Protein 2Z08 (pdb70)

Organis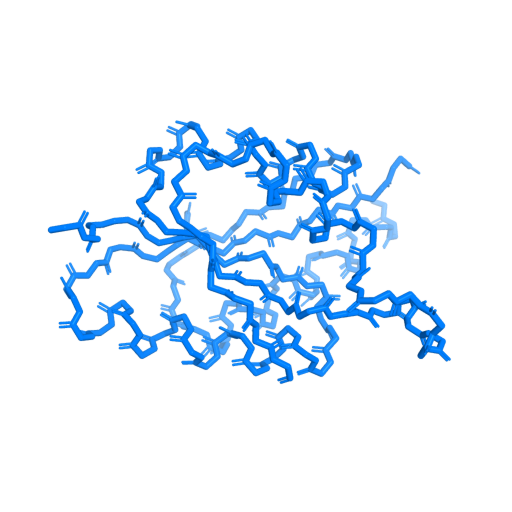m: Thermus thermophilus (strain ATCC 27634 / DSM 579 / HB8) (NCBI:txid300852)

Secondary structure (DSSP, 8-state):
--SEEEEE--SSHHHHHHHHHHHHHHHHHT-EEEEEEEE---HHHHHHHHHHHHHHHHH---GGGEEEEESSHHHHHHHHHHHTT-SEEEEESS-TT--S-SSS-HHHHHHHHH-SS-EEEE-

Radius of gyration: 12.98 Å; Cα contacts (8 Å, |Δi|>4): 250; chains: 1; bounding box: 28×34×35 Å

Structure (mmCIF, N/CA/C/O backbone):
data_2Z08
#
_entry.id   2Z08
#
_cell.length_a   33.100
_cell.length_b   75.050
_cell.length_c   88.680
_cell.angle_alpha   90.00
_cell.angle_beta   90.00
_cell.angle_gamma   90.00
#
_symmetry.space_group_name_H-M   'I 2 2 2'
#
loop_
_entity.id
_entity.type
_entity.pdbx_description
1 polymer 'Universal stress protein family'
2 non-polymer 'MAGNESIUM ION'
3 non-polymer "ADENOSINE-5'-TRIPHOSPHATE"
4 water water
#
loop_
_atom_site.group_PDB
_atom_site.id
_atom_site.type_symbol
_atom_site.label_atom_id
_atom_site.label_alt_id
_atom_site.label_comp_id
_atom_site.label_asym_id
_atom_site.label_entity_id
_atom_site.label_seq_id
_atom_site.pdbx_PDB_ins_code
_atom_site.Cartn_x
_atom_site.Cartn_y
_atom_site.Cartn_z
_atom_site.occupancy
_atom_site.B_iso_or_equiv
_atom_site.auth_seq_id
_atom_site.auth_comp_id
_atom_site.auth_asym_id
_atom_site.auth_atom_id
_atom_site.pdbx_PDB_model_num
ATOM 1 N N . MET A 1 1 ? 6.847 28.600 -1.314 1.00 33.53 1 MET A N 1
ATOM 2 C CA . MET A 1 1 ? 7.123 27.124 -1.437 1.00 33.31 1 MET A CA 1
ATOM 3 C C . MET A 1 1 ? 7.249 26.378 -0.074 1.00 32.68 1 MET A C 1
ATOM 4 O O . MET A 1 1 ? 6.343 25.506 0.265 1.00 32.81 1 MET A O 1
ATOM 9 N N . PHE A 1 2 ? 8.395 26.696 0.603 1.00 30.34 2 PHE A N 1
ATOM 10 C CA . PHE A 1 2 ? 8.808 26.183 1.929 1.00 29.01 2 PHE A CA 1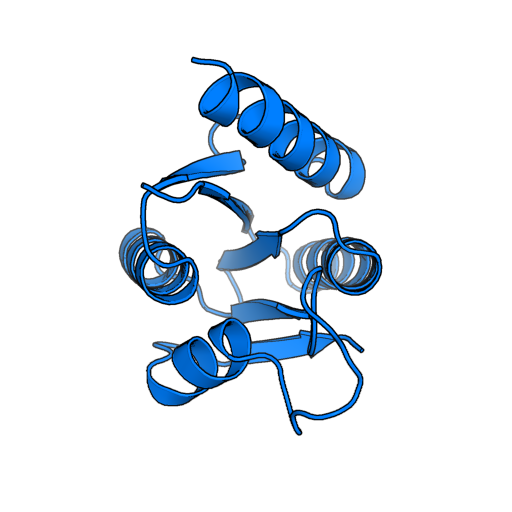
ATOM 11 C C . PHE A 1 2 ? 8.563 27.313 2.973 1.00 28.47 2 PHE A C 1
ATOM 12 O O . PHE A 1 2 ? 9.333 28.261 3.151 1.00 31.04 2 PHE A O 1
ATOM 20 N N . LYS A 1 3 ? 7.449 27.209 3.655 1.00 27.38 3 LYS A N 1
ATOM 21 C CA . LYS A 1 3 ? 7.032 28.134 4.680 1.00 26.44 3 LYS A CA 1
ATOM 22 C C . LYS A 1 3 ? 7.278 27.470 6.020 1.00 23.47 3 LYS A C 1
ATOM 23 O O . LYS A 1 3 ? 7.334 28.127 7.023 1.00 23.36 3 LYS A O 1
ATOM 29 N N . THR A 1 4 ? 7.372 26.143 6.070 1.00 20.66 4 THR A N 1
ATOM 30 C CA . THR A 1 4 ? 7.590 25.442 7.374 1.00 18.40 4 THR A CA 1
ATOM 31 C C . THR A 1 4 ? 8.531 24.266 7.057 1.00 17.20 4 THR A C 1
ATOM 32 O O . THR A 1 4 ? 8.197 23.413 6.196 1.00 16.40 4 THR A O 1
ATOM 36 N N . ILE A 1 5 ? 9.657 24.246 7.803 1.00 15.22 5 ILE A N 1
ATOM 37 C CA . ILE A 1 5 ? 10.686 23.229 7.631 1.00 13.83 5 ILE A CA 1
ATOM 38 C C . ILE A 1 5 ? 10.786 22.461 8.887 1.00 13.66 5 ILE A C 1
ATOM 39 O O . ILE A 1 5 ? 10.777 23.046 9.949 1.00 14.23 5 ILE A O 1
ATOM 44 N N . LEU A 1 6 ? 10.917 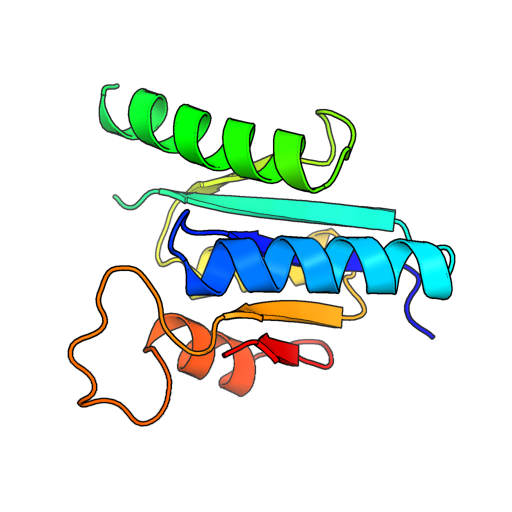21.135 8.789 1.00 12.71 6 LEU A N 1
ATOM 45 C CA . LEU A 1 6 ? 11.104 20.307 9.995 1.00 12.39 6 LEU A CA 1
ATOM 46 C C . LEU A 1 6 ? 12.464 19.618 9.917 1.00 12.57 6 LEU A C 1
ATOM 47 O O . LEU A 1 6 ? 12.695 18.942 8.913 1.00 11.59 6 LEU A O 1
ATOM 52 N N . LEU A 1 7 ? 13.274 19.766 10.958 1.00 10.30 7 LEU A N 1
ATOM 53 C CA . LEU A 1 7 ? 14.566 19.113 11.118 1.00 9.16 7 LEU A CA 1
ATOM 54 C C . LEU A 1 7 ? 14.406 17.903 12.053 1.00 9.64 7 LEU A C 1
ATOM 55 O O . LEU A 1 7 ? 13.934 18.104 13.181 1.00 10.61 7 LEU A O 1
ATOM 60 N N . ALA A 1 8 ? 14.770 16.721 11.633 1.00 9.19 8 ALA A N 1
ATOM 61 C CA . ALA A 1 8 ? 14.759 15.508 12.508 1.00 10.08 8 ALA A CA 1
ATOM 62 C C . ALA A 1 8 ? 16.170 15.384 13.035 1.00 10.19 8 ALA A C 1
ATOM 63 O O . ALA A 1 8 ? 17.094 15.229 12.276 1.00 11.06 8 ALA A O 1
ATOM 65 N N . TYR A 1 9 ? 16.311 15.455 14.357 1.00 10.79 9 TYR A N 1
ATOM 66 C CA . TYR A 1 9 ? 17.667 15.473 14.943 1.00 11.35 9 TYR A CA 1
ATOM 67 C C . TYR A 1 9 ? 17.892 14.312 15.894 1.00 11.46 9 TYR A C 1
ATOM 68 O O . TYR A 1 9 ? 17.108 14.067 16.819 1.00 11.53 9 TYR A O 1
ATOM 77 N N . ASP A 1 10 ? 19.036 13.629 15.723 1.00 10.88 10 ASP A N 1
ATOM 78 C CA . ASP A 1 10 ? 19.371 12.499 16.626 1.00 12.25 10 ASP A CA 1
ATOM 79 C C . ASP A 1 10 ? 20.673 12.709 17.327 1.00 12.96 10 ASP A C 1
ATOM 80 O O . ASP A 1 10 ? 21.110 11.754 18.012 1.00 11.79 10 ASP A O 1
ATOM 85 N N . GLY A 1 11 ? 21.261 13.906 17.159 1.00 12.95 11 GLY A N 1
ATOM 86 C CA . GLY A 1 11 ? 22.542 14.206 17.774 1.00 13.39 11 GLY A CA 1
ATOM 87 C C . GLY A 1 11 ? 23.770 13.610 17.109 1.00 14.68 11 GLY A C 1
ATOM 88 O O . GLY A 1 11 ? 24.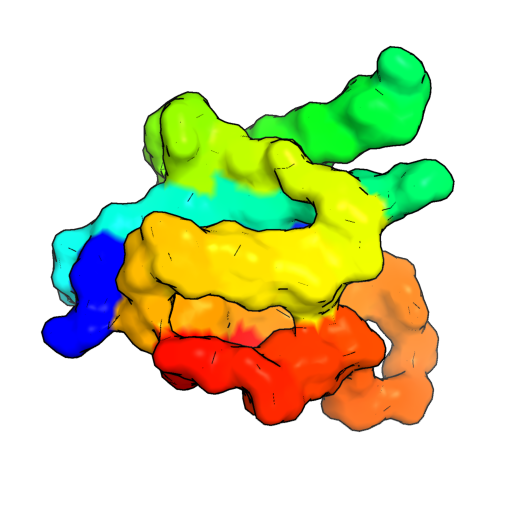924 13.701 17.599 1.00 15.07 11 GLY A O 1
ATOM 89 N N . SER A 1 12 ? 23.565 12.922 15.968 1.00 12.70 12 SER A N 1
ATOM 90 C CA . SER A 1 12 ? 24.696 12.356 15.228 1.00 13.02 12 SER A CA 1
ATOM 91 C C . SER A 1 12 ? 25.430 13.479 14.457 1.00 12.66 12 SER A C 1
ATOM 92 O O . SER A 1 12 ? 24.932 14.627 14.343 1.00 12.96 12 SER A O 1
ATOM 95 N N . GLU A 1 13 ? 26.652 13.186 13.983 1.00 14.50 13 GLU A N 1
ATOM 96 C CA . GLU A 1 13 ? 27.378 14.173 13.204 1.00 14.83 13 GLU A CA 1
ATOM 97 C C . GLU A 1 13 ? 26.596 14.518 11.918 1.00 14.87 13 GLU A C 1
ATOM 98 O O . GLU A 1 13 ? 26.582 15.669 11.496 1.00 15.54 13 GLU A O 1
ATOM 104 N N . HIS A 1 14 ? 25.946 13.496 11.325 1.00 14.16 14 HIS A N 1
ATOM 105 C CA . HIS A 1 14 ? 25.098 13.753 10.136 1.00 13.69 14 HIS A CA 1
ATOM 106 C C . HIS A 1 14 ? 23.962 14.730 10.464 1.00 13.49 14 HIS A C 1
ATOM 107 O O . HIS A 1 14 ? 23.675 15.636 9.716 1.00 12.94 14 HIS A O 1
ATOM 114 N N . ALA A 1 15 ? 23.354 14.547 11.646 1.00 13.42 15 ALA A N 1
ATOM 115 C CA . ALA A 1 15 ? 22.272 15.419 12.086 1.00 12.82 15 ALA A CA 1
ATOM 116 C C . ALA A 1 15 ? 22.778 16.804 12.430 1.00 12.52 15 ALA A C 1
ATOM 117 O O . ALA A 1 15 ? 22.060 17.757 12.288 1.00 12.98 15 ALA A O 1
ATOM 119 N N . ARG A 1 16 ? 24.024 16.940 12.925 1.00 14.10 16 ARG A N 1
ATOM 120 C CA . ARG A 1 16 ? 24.560 18.320 13.169 1.00 14.66 16 ARG A CA 1
ATOM 121 C C . ARG A 1 16 ? 24.741 19.023 11.810 1.00 12.94 16 ARG A C 1
ATOM 122 O O . ARG A 1 16 ? 24.387 20.176 11.679 1.00 12.80 16 ARG A O 1
ATOM 130 N N . ARG A 1 17 ? 25.196 18.275 10.818 1.00 14.26 17 ARG A N 1
ATOM 131 C CA . ARG A 1 17 ? 25.252 18.897 9.460 1.00 13.73 17 ARG A CA 1
ATOM 132 C C . ARG A 1 17 ? 23.877 19.269 8.939 1.00 13.35 17 ARG A C 1
ATOM 133 O O . ARG A 1 17 ? 23.657 20.297 8.377 1.00 14.33 17 ARG A O 1
ATOM 141 N N . ALA A 1 18 ? 22.917 18.369 9.173 1.00 12.19 18 ALA A N 1
ATOM 142 C CA . ALA A 1 18 ? 21.580 18.664 8.770 1.00 11.96 18 ALA A CA 1
ATOM 143 C C . ALA A 1 18 ? 21.003 19.906 9.454 1.00 11.09 18 ALA A C 1
ATOM 144 O O . ALA A 1 18 ? 20.135 20.600 8.874 1.00 12.26 18 ALA A O 1
ATOM 146 N N . ALA A 1 19 ? 21.376 20.123 10.744 1.00 12.44 19 ALA A N 1
ATOM 147 C CA . ALA A 1 19 ? 20.871 21.265 11.480 1.00 13.81 19 ALA A CA 1
ATOM 148 C C . ALA A 1 19 ? 21.347 22.607 10.788 1.00 13.00 19 ALA A C 1
ATOM 149 O O . ALA A 1 19 ? 20.590 23.555 10.670 1.00 14.99 19 ALA A O 1
ATOM 151 N N . GLU A 1 20 ? 22.643 22.589 10.393 1.00 15.23 20 GLU A N 1
ATOM 152 C CA . GLU A 1 20 ? 23.214 23.763 9.683 1.00 15.58 20 GLU A CA 1
ATOM 153 C C . GLU A 1 20 ? 22.490 23.983 8.379 1.00 14.24 20 GLU A C 1
ATOM 154 O O . GLU A 1 20 ? 22.130 25.127 8.060 1.00 15.78 20 GLU A O 1
ATOM 160 N N . VAL A 1 21 ? 22.202 22.884 7.641 1.00 14.62 21 VAL A N 1
ATOM 161 C CA . VAL A 1 21 ? 21.474 23.025 6.376 1.00 13.36 21 VAL A CA 1
ATOM 162 C C . VAL A 1 21 ? 20.061 23.515 6.630 1.00 13.51 21 VAL A C 1
ATOM 163 O O . VAL A 1 21 ? 19.545 24.373 5.878 1.00 13.81 21 VAL A O 1
ATOM 167 N N . ALA A 1 22 ? 19.404 22.983 7.657 1.00 11.71 22 ALA A N 1
ATOM 168 C CA . ALA A 1 22 ? 18.028 23.383 7.955 1.00 12.59 22 ALA A CA 1
ATOM 169 C C . ALA A 1 22 ? 17.964 24.869 8.336 1.00 13.12 22 ALA A C 1
ATOM 170 O O . ALA A 1 22 ? 17.085 25.513 7.925 1.00 14.41 22 ALA A O 1
ATOM 172 N N . LYS A 1 23 ? 18.919 25.328 9.136 1.00 12.33 23 LYS A N 1
ATOM 173 C CA . LYS A 1 23 ? 18.928 26.736 9.555 1.00 14.79 23 LYS A CA 1
ATOM 174 C C . LYS A 1 23 ? 19.097 27.616 8.321 1.00 14.91 23 LYS A C 1
ATOM 175 O O . LYS A 1 23 ? 18.353 28.635 8.192 1.00 15.62 23 LYS A O 1
ATOM 181 N N . ALA A 1 24 ? 19.988 27.193 7.424 1.00 15.10 24 ALA A N 1
ATOM 182 C CA . ALA A 1 24 ? 20.242 28.043 6.215 1.00 15.49 24 ALA A CA 1
ATOM 183 C C . ALA A 1 24 ? 19.020 28.105 5.281 1.00 15.74 24 ALA A C 1
ATOM 184 O O . ALA A 1 24 ? 18.746 29.067 4.589 1.00 17.40 24 ALA A O 1
ATOM 186 N N . GLU A 1 25 ? 18.342 26.970 5.153 1.00 15.39 25 GLU A N 1
ATOM 187 C CA . GLU A 1 25 ? 17.156 26.844 4.331 1.00 16.14 25 GLU A CA 1
ATOM 188 C C . GLU A 1 25 ? 16.063 27.710 4.929 1.00 16.85 25 GLU A C 1
ATOM 189 O O . GLU A 1 25 ? 15.380 28.351 4.221 1.00 15.45 25 GLU A O 1
ATOM 195 N N . ALA A 1 26 ? 15.882 27.678 6.252 1.00 16.22 26 ALA A N 1
ATOM 196 C CA . ALA A 1 26 ? 14.866 28.524 6.852 1.00 15.88 26 ALA A CA 1
ATOM 197 C C . ALA A 1 26 ? 15.215 29.989 6.599 1.00 16.64 26 ALA A C 1
ATOM 198 O O . ALA A 1 26 ? 14.295 30.760 6.337 1.00 17.97 26 ALA A O 1
ATOM 200 N N . GLU A 1 27 ? 16.464 30.357 6.738 1.00 18.02 27 GLU A N 1
ATOM 201 C CA . GLU A 1 27 ? 16.846 31.780 6.537 1.00 20.97 27 GLU A CA 1
ATOM 202 C C . GLU A 1 27 ? 16.580 32.174 5.090 1.00 21.75 27 GLU A C 1
ATOM 203 O O . GLU A 1 27 ? 15.916 33.214 4.825 1.00 21.44 27 GLU A O 1
ATOM 209 N N . ALA A 1 28 ? 16.999 31.328 4.138 1.00 20.29 28 ALA A N 1
ATOM 210 C CA . ALA A 1 28 ? 16.806 31.633 2.699 1.00 18.14 28 ALA A CA 1
ATOM 211 C C . ALA A 1 28 ? 15.382 31.747 2.254 1.00 20.36 28 ALA A C 1
ATOM 212 O O . ALA A 1 28 ? 15.087 32.553 1.379 1.00 20.30 28 ALA A O 1
ATOM 214 N N . HIS A 1 29 ? 14.474 30.957 2.851 1.00 18.95 29 HIS A N 1
ATOM 215 C CA . HIS A 1 29 ? 13.081 30.862 2.403 1.00 19.55 29 HIS A CA 1
ATOM 216 C C . HIS A 1 29 ? 12.134 31.681 3.321 1.00 19.78 29 HIS A C 1
ATOM 217 O O . HIS A 1 29 ? 10.884 31.773 3.053 1.00 22.52 29 HIS A O 1
ATOM 224 N N . GLY A 1 30 ? 12.716 32.235 4.382 1.00 20.00 30 GLY A N 1
ATOM 225 C CA . GLY A 1 30 ? 11.875 33.010 5.318 1.00 19.96 30 GLY A CA 1
ATOM 226 C C . GLY A 1 30 ? 10.845 32.093 5.964 1.00 20.59 30 GLY A C 1
ATOM 227 O O . GLY A 1 30 ? 9.670 32.418 6.143 1.00 20.87 30 GLY A O 1
ATOM 228 N N . ALA A 1 31 ? 11.292 30.908 6.322 1.00 18.89 31 ALA A N 1
ATOM 229 C CA . ALA A 1 31 ? 10.447 29.837 6.844 1.00 18.18 31 ALA A CA 1
ATOM 230 C C . ALA A 1 31 ? 10.570 29.661 8.343 1.00 16.98 31 ALA A C 1
ATOM 231 O O . ALA A 1 31 ? 11.568 30.050 8.954 1.00 18.26 31 ALA A O 1
ATOM 233 N N . ARG A 1 32 ? 9.520 29.047 8.866 1.00 17.43 32 ARG A N 1
ATOM 234 C CA . ARG A 1 32 ? 9.506 28.706 10.298 1.00 16.89 32 ARG A CA 1
ATOM 235 C C . ARG A 1 32 ? 10.136 27.311 10.331 1.00 16.22 32 ARG A C 1
ATOM 236 O O . ARG A 1 32 ? 9.808 26.465 9.471 1.00 18.24 32 ARG A O 1
ATOM 244 N N . LEU A 1 33 ? 11.025 27.158 11.262 1.00 14.70 33 LEU A N 1
ATOM 245 C CA . LEU A 1 33 ? 11.800 25.922 11.437 1.00 14.28 33 LEU A CA 1
ATOM 246 C C . LEU A 1 33 ? 11.360 25.262 12.756 1.00 14.34 33 LEU A C 1
ATOM 247 O O . LEU A 1 33 ? 11.346 25.910 13.808 1.00 15.08 33 LEU A O 1
ATOM 252 N N . ILE A 1 34 ? 11.098 23.990 12.667 1.00 14.15 34 ILE A N 1
ATOM 253 C CA . ILE A 1 34 ? 10.757 23.171 13.861 1.00 14.68 34 ILE A CA 1
ATOM 254 C C . ILE A 1 34 ? 11.828 22.075 13.933 1.00 14.51 34 ILE A C 1
ATOM 255 O O . ILE A 1 34 ? 12.265 21.557 12.912 1.00 14.63 34 ILE A O 1
ATOM 260 N N . VAL A 1 35 ? 12.308 21.784 15.130 1.00 13.81 35 VAL A N 1
ATOM 261 C CA . VAL A 1 35 ? 13.298 20.715 15.313 1.00 14.60 35 VAL A CA 1
ATOM 262 C C . VAL A 1 35 ? 12.630 19.667 16.185 1.00 15.38 35 VAL A C 1
ATOM 263 O O . VAL A 1 35 ? 11.972 20.014 17.195 1.00 15.98 35 VAL A O 1
ATOM 267 N N . VAL A 1 36 ? 12.808 18.362 15.875 1.00 15.38 36 VAL A N 1
ATOM 268 C CA . VAL A 1 36 ? 12.259 17.286 16.668 1.00 14.15 36 VAL A CA 1
ATOM 269 C C . VAL A 1 36 ? 13.235 16.195 16.961 1.00 14.76 36 VAL A C 1
ATOM 270 O O . VAL A 1 36 ? 14.189 15.957 16.174 1.00 14.85 36 VAL A O 1
ATOM 274 N N . HIS A 1 37 ? 13.123 15.668 18.169 1.00 12.41 37 HIS A N 1
ATOM 275 C CA . HIS A 1 37 ? 13.953 14.564 18.529 1.00 12.09 37 HIS A CA 1
ATOM 276 C C . HIS A 1 37 ? 13.020 13.544 19.157 1.00 13.15 37 HIS A C 1
ATOM 277 O O . HIS A 1 37 ? 12.332 13.854 20.086 1.00 12.98 37 HIS A O 1
ATOM 284 N N . ALA A 1 38 ? 13.056 12.297 18.688 1.00 11.09 38 ALA A N 1
ATOM 285 C CA . ALA A 1 38 ? 12.267 11.231 19.216 1.00 11.66 38 ALA A CA 1
ATOM 286 C C . ALA A 1 38 ? 13.057 10.378 20.200 1.00 12.76 38 ALA A C 1
ATOM 287 O O . ALA A 1 38 ? 14.240 10.159 19.968 1.00 12.13 38 ALA A O 1
ATOM 289 N N . TYR A 1 39 ? 12.419 9.918 21.284 1.00 15.73 39 TYR A N 1
ATOM 290 C CA . TYR A 1 39 ? 13.075 8.990 22.210 1.00 18.07 39 TYR A CA 1
ATOM 291 C C . TYR A 1 39 ? 12.267 7.723 22.124 1.00 20.14 39 TYR A C 1
ATOM 292 O O . TYR A 1 39 ? 11.059 7.726 21.826 1.00 18.96 39 TYR A O 1
ATOM 301 N N . GLU A 1 40 ? 12.957 6.612 22.316 1.00 23.99 40 GLU A N 1
ATOM 302 C CA . GLU A 1 40 ? 12.300 5.313 22.064 1.00 27.64 40 GLU A CA 1
ATOM 303 C C . GLU A 1 40 ? 11.715 4.739 23.333 1.00 29.61 40 GLU A C 1
ATOM 304 O O . GLU A 1 40 ? 12.052 5.154 24.423 1.00 29.82 40 GLU A O 1
ATOM 306 N N . PRO A 1 41 ? 10.731 3.823 23.172 1.00 31.88 41 PRO A N 1
ATOM 307 C CA . PRO A 1 41 ? 10.019 3.107 24.247 1.00 33.17 41 PRO A CA 1
ATOM 308 C C . PRO A 1 41 ? 10.950 2.864 25.396 1.00 33.87 41 PRO A C 1
ATOM 309 O O . PRO A 1 41 ? 11.903 2.096 25.173 1.00 35.03 41 PRO A O 1
ATOM 313 N N . ARG A 1 56 ? 12.532 10.433 33.767 1.00 33.48 56 ARG A N 1
ATOM 314 C CA . ARG A 1 56 ? 13.374 9.265 33.524 1.00 32.61 56 ARG A CA 1
ATOM 315 C C . ARG A 1 56 ? 14.710 9.688 32.900 1.00 31.33 56 ARG A C 1
ATOM 316 O O . ARG A 1 56 ? 14.911 10.842 32.427 1.00 31.47 56 ARG A O 1
ATOM 317 N N . ARG A 1 57 ? 15.646 8.765 32.949 1.00 29.67 57 ARG A N 1
ATOM 318 C CA . ARG A 1 57 ? 16.944 8.904 32.350 1.00 30.10 57 ARG A CA 1
ATOM 319 C C . ARG A 1 57 ? 16.865 9.061 30.835 1.00 28.58 57 ARG A C 1
ATOM 320 O O . ARG A 1 57 ? 17.652 9.772 30.233 1.00 26.88 57 ARG A O 1
ATOM 328 N N . ARG A 1 58 ? 15.962 8.321 30.205 1.00 26.86 58 ARG A N 1
ATOM 329 C CA . ARG A 1 58 ? 15.781 8.368 28.744 1.00 25.96 58 ARG A CA 1
ATOM 330 C C . ARG A 1 58 ? 15.323 9.794 28.365 1.00 24.40 58 ARG A C 1
ATOM 331 O O . ARG A 1 58 ? 15.795 10.376 27.396 1.00 23.34 58 ARG A O 1
ATOM 339 N N . LEU A 1 59 ? 14.382 10.317 29.128 1.00 22.20 59 LEU A N 1
ATOM 340 C CA . LEU A 1 59 ? 13.907 11.640 28.900 1.00 22.01 59 LEU A CA 1
ATOM 341 C C . LEU A 1 59 ? 15.040 12.650 29.137 1.00 20.68 59 LEU A C 1
ATOM 342 O O . LEU A 1 59 ? 15.168 13.627 28.369 1.00 20.40 59 LEU A O 1
ATOM 347 N N . GLU A 1 60 ? 15.818 12.508 30.205 1.00 20.03 60 GLU A N 1
ATOM 348 C CA . GLU A 1 60 ? 16.947 13.428 30.435 1.00 19.46 60 GLU A CA 1
ATOM 349 C C . GLU A 1 60 ? 17.890 13.466 29.229 1.00 18.49 60 GLU A C 1
ATOM 350 O O . GLU A 1 60 ? 18.223 14.528 28.733 1.00 17.58 60 GLU A O 1
ATOM 356 N N . ARG A 1 61 ? 18.331 12.310 28.762 1.00 17.07 61 ARG A N 1
ATOM 357 C CA . ARG A 1 61 ? 19.261 12.245 27.639 1.00 16.77 61 ARG A CA 1
ATOM 358 C C . ARG A 1 61 ? 18.601 12.843 26.443 1.00 14.89 61 ARG A C 1
ATOM 359 O O . ARG A 1 61 ? 19.200 13.603 25.731 1.00 14.70 61 ARG A O 1
ATOM 367 N N . ALA A 1 62 ? 17.317 12.526 26.224 1.00 15.39 62 ALA A N 1
ATOM 368 C CA . ALA A 1 62 ? 16.656 13.046 25.061 1.00 14.46 62 ALA A CA 1
ATOM 369 C C . ALA A 1 62 ? 16.517 14.596 25.040 1.00 14.07 62 ALA A C 1
ATOM 370 O O . ALA A 1 62 ? 16.639 15.292 23.972 1.00 14.82 62 ALA A O 1
ATOM 372 N N . GLU A 1 63 ? 16.199 15.135 26.231 1.00 14.15 63 GLU A N 1
ATOM 373 C CA . GLU A 1 63 ? 16.072 16.587 26.300 1.00 13.82 63 GLU A CA 1
ATOM 374 C C . GLU A 1 63 ? 17.451 17.202 26.028 1.00 13.48 63 GLU A C 1
ATOM 375 O O . GLU A 1 63 ? 17.508 18.284 25.434 1.00 13.00 63 GLU A O 1
ATOM 381 N N . GLY A 1 64 ? 18.513 16.585 26.496 1.00 12.60 64 GLY A N 1
ATOM 382 C CA . GLY A 1 64 ? 19.863 17.116 26.173 1.00 12.84 64 GLY A CA 1
ATOM 383 C C . GLY A 1 64 ? 20.153 17.195 24.649 1.00 12.31 64 GLY A C 1
ATOM 384 O O . GLY A 1 64 ? 20.647 18.216 24.087 1.00 13.73 64 GLY A O 1
ATOM 385 N N . VAL A 1 65 ? 19.816 16.106 23.959 1.00 13.26 65 VAL A N 1
ATOM 386 C CA . VAL A 1 65 ? 19.998 16.048 22.503 1.00 13.32 65 VAL A CA 1
ATOM 387 C C . VAL A 1 65 ? 19.188 17.137 21.829 1.00 13.47 65 VAL A C 1
ATOM 388 O O . VAL A 1 65 ? 19.669 17.812 20.957 1.00 13.78 65 VAL A O 1
ATOM 392 N N . LEU A 1 66 ? 17.927 17.329 22.218 1.00 12.63 66 LEU A N 1
ATOM 393 C CA . LEU A 1 66 ? 17.085 18.363 21.696 1.00 12.89 66 LEU A CA 1
ATOM 394 C C . LEU A 1 66 ? 17.605 19.722 22.064 1.00 14.74 66 LEU A C 1
ATOM 395 O O . LEU A 1 66 ? 17.532 20.601 21.203 1.00 16.02 66 LEU A O 1
ATOM 400 N N . GLU A 1 67 ? 18.176 19.919 23.282 1.00 15.44 67 GLU A N 1
ATOM 401 C CA . GLU A 1 67 ? 18.780 21.224 23.575 1.00 16.61 67 GLU A CA 1
ATOM 402 C C . GLU A 1 67 ? 19.915 21.548 22.571 1.00 14.53 67 GLU A C 1
ATOM 403 O O . GLU A 1 67 ? 20.093 22.746 22.164 1.00 15.85 67 GLU A O 1
ATOM 409 N N . GLU A 1 68 ? 20.678 20.550 22.186 1.00 13.41 68 GLU A N 1
ATOM 410 C CA . GLU A 1 68 ? 21.710 20.831 21.235 1.00 13.61 68 GLU A CA 1
ATOM 411 C C . GLU A 1 68 ? 21.103 21.220 19.848 1.00 14.42 68 GLU A C 1
ATOM 412 O O . GLU A 1 68 ? 21.564 22.146 19.198 1.00 15.01 68 GLU A O 1
ATOM 418 N N . ALA A 1 69 ? 20.027 20.559 19.438 1.00 12.32 69 ALA A N 1
ATOM 419 C CA . ALA A 1 69 ? 19.445 20.964 18.175 1.00 11.84 69 ALA A CA 1
ATOM 420 C C . ALA A 1 69 ? 18.942 22.401 18.236 1.00 12.88 69 ALA A C 1
ATOM 421 O O . ALA A 1 69 ? 19.074 23.107 17.278 1.00 13.21 69 ALA A O 1
ATOM 423 N N . ARG A 1 70 ? 18.427 22.798 19.400 1.00 13.54 70 ARG A N 1
ATOM 424 C CA . ARG A 1 70 ? 17.917 24.150 19.539 1.00 15.61 70 ARG A CA 1
ATOM 425 C C . ARG A 1 70 ? 19.088 25.120 19.523 1.00 18.61 70 ARG A C 1
ATOM 426 O O . ARG A 1 70 ? 18.968 26.194 18.914 1.00 19.15 70 ARG A O 1
ATOM 434 N N . ALA A 1 71 ? 20.220 24.701 20.066 1.00 16.91 71 ALA A N 1
ATOM 435 C CA . ALA A 1 71 ? 21.415 25.573 20.120 1.00 19.74 71 ALA A CA 1
ATOM 436 C C . ALA A 1 71 ? 21.912 25.840 18.722 1.00 19.80 71 ALA A C 1
ATOM 437 O O . ALA A 1 71 ? 22.222 27.004 18.345 1.00 20.48 71 ALA A O 1
ATOM 439 N N . LEU A 1 72 ? 21.926 24.798 17.914 1.00 17.69 72 LEU A N 1
ATOM 440 C CA . LEU A 1 72 ? 22.502 24.880 16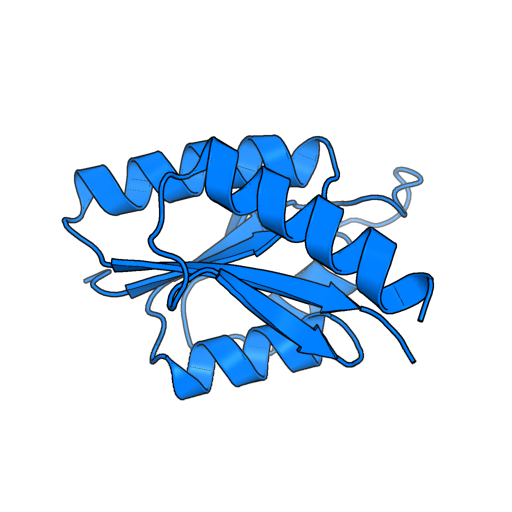.597 1.00 18.47 72 LEU A CA 1
ATOM 441 C C . LEU A 1 72 ? 21.620 25.591 15.643 1.00 18.00 72 LEU A C 1
ATOM 442 O O . LEU A 1 72 ? 22.139 26.208 14.683 1.00 21.96 72 LEU A O 1
ATOM 447 N N . THR A 1 73 ? 20.321 25.602 15.876 1.00 17.08 73 THR A N 1
ATOM 448 C CA . THR A 1 73 ? 19.401 26.250 14.944 1.00 16.54 73 THR A CA 1
ATOM 449 C C . THR A 1 73 ? 18.769 27.589 15.418 1.00 17.73 73 THR A C 1
ATOM 450 O O . THR A 1 73 ? 18.165 28.349 14.611 1.00 18.27 73 THR A O 1
ATOM 454 N N . GLY A 1 74 ? 18.830 27.869 16.704 1.00 16.80 74 GLY A N 1
ATOM 455 C CA . GLY A 1 74 ? 18.225 29.085 17.238 1.00 18.89 74 GLY A CA 1
ATOM 456 C C . GLY A 1 74 ? 16.698 29.177 17.295 1.00 21.38 74 GLY A C 1
ATOM 457 O O . GLY A 1 74 ? 16.121 30.263 17.523 1.00 21.78 74 GLY A O 1
ATOM 458 N N . VAL A 1 75 ? 16.029 28.047 17.167 1.00 19.73 75 VAL A N 1
ATOM 459 C CA . VAL A 1 75 ? 14.561 28.086 17.193 1.00 19.57 75 VAL A CA 1
ATOM 460 C C . VAL A 1 75 ? 13.920 28.361 18.569 1.00 20.30 75 VAL A C 1
ATOM 461 O O . VAL A 1 75 ? 14.493 28.026 19.624 1.00 22.67 75 VAL A O 1
ATOM 465 N N . PRO A 1 76 ? 12.700 28.929 18.603 1.00 21.23 76 PRO A N 1
ATOM 466 C CA . PRO A 1 76 ? 12.157 29.121 19.967 1.00 21.71 76 PRO A CA 1
ATOM 467 C C . PRO A 1 76 ? 11.718 27.772 20.618 1.00 21.32 76 PRO A C 1
ATOM 468 O O . PRO A 1 76 ? 11.507 26.774 19.938 1.00 19.84 76 PRO A O 1
ATOM 472 N N . LYS A 1 77 ? 11.538 27.769 21.935 1.00 22.28 77 LYS A N 1
ATOM 473 C CA . LYS A 1 77 ? 11.182 26.589 22.697 1.00 21.42 77 LYS A CA 1
ATOM 474 C C . LYS A 1 77 ? 9.972 25.903 22.154 1.00 20.69 77 LYS A C 1
ATOM 475 O O . LYS A 1 77 ? 9.999 24.726 22.041 1.00 20.26 77 LYS A O 1
ATOM 481 N N . GLU A 1 78 ? 8.929 26.630 21.787 1.00 19.82 78 GLU A N 1
ATOM 482 C CA . GLU A 1 78 ? 7.716 25.888 21.303 1.00 20.25 78 GLU A CA 1
ATOM 483 C C . GLU A 1 78 ? 7.969 25.222 19.977 1.00 16.62 78 GLU A C 1
ATOM 484 O O . GLU A 1 78 ? 7.103 24.394 19.513 1.00 17.86 78 GLU A O 1
ATOM 490 N N . ASP A 1 79 ? 9.135 25.569 19.373 1.00 18.17 79 ASP A N 1
ATOM 491 C CA . ASP A 1 79 ? 9.488 24.937 18.060 1.00 17.80 79 ASP A CA 1
ATOM 492 C C . ASP A 1 79 ? 10.524 23.820 18.148 1.00 17.26 79 ASP A C 1
ATOM 493 O O . ASP A 1 79 ? 11.005 23.386 17.101 1.00 16.75 79 ASP A O 1
ATOM 498 N N . ALA A 1 80 ? 10.813 23.320 19.349 1.00 15.38 80 ALA A N 1
ATOM 499 C CA . ALA A 1 80 ? 11.784 22.256 19.589 1.00 15.78 80 ALA A CA 1
ATOM 500 C C . ALA A 1 80 ? 11.015 21.197 20.380 1.00 14.30 80 ALA A C 1
ATOM 501 O O . ALA A 1 80 ? 10.701 21.408 21.591 1.00 15.99 80 ALA A O 1
ATOM 503 N N . LEU A 1 81 ? 10.777 20.080 19.759 1.00 13.38 81 LEU A N 1
ATOM 504 C CA . LEU A 1 81 ? 9.847 19.127 20.324 1.00 13.90 81 LEU A CA 1
ATOM 505 C C . LEU A 1 81 ? 10.402 17.810 20.625 1.00 15.55 81 LEU A C 1
ATOM 506 O O . LEU A 1 81 ? 11.160 17.259 19.803 1.00 13.84 81 LEU A O 1
ATOM 511 N N . LEU A 1 82 ? 10.080 17.286 21.797 1.00 14.51 82 LEU A N 1
ATOM 512 C CA . LEU A 1 82 ? 10.489 15.892 22.136 1.00 15.50 82 LEU A CA 1
ATOM 513 C C . LEU A 1 82 ? 9.286 15.021 21.749 1.00 17.82 82 LEU A C 1
ATOM 514 O O . LEU A 1 82 ? 8.127 15.300 22.146 1.00 17.74 82 LEU A O 1
ATOM 519 N N . LEU A 1 83 ? 9.506 13.948 21.027 1.00 16.20 83 LEU A N 1
ATOM 520 C CA . LEU A 1 83 ? 8.446 13.000 20.565 1.00 15.97 83 LEU A CA 1
ATOM 521 C C . LEU A 1 83 ? 8.805 11.586 21.014 1.00 16.40 83 LEU A C 1
ATOM 522 O O . LEU A 1 83 ? 9.911 11.347 21.421 1.00 17.42 83 LEU A O 1
ATOM 527 N N . GLU A 1 84 ? 7.847 10.662 20.993 1.00 18.72 84 GLU A N 1
ATOM 528 C CA . GLU A 1 84 ? 8.143 9.289 21.418 1.00 17.88 84 GLU A CA 1
ATOM 529 C C . GLU A 1 84 ? 7.785 8.272 20.356 1.00 18.81 84 GLU A C 1
ATOM 530 O O . GLU A 1 84 ? 6.926 8.471 19.543 1.00 19.68 84 GLU A O 1
ATOM 536 N N . GLY A 1 85 ? 8.558 7.214 20.296 1.00 18.79 85 GLY A N 1
ATOM 537 C CA . GLY A 1 85 ? 8.169 6.213 19.313 1.00 18.28 85 GLY A CA 1
ATOM 538 C C . GLY A 1 85 ? 9.248 5.935 18.331 1.00 18.34 85 GLY A C 1
ATOM 539 O O . GLY A 1 85 ? 10.412 6.279 18.569 1.00 19.43 85 GLY A O 1
ATOM 540 N N . VAL A 1 86 ? 8.877 5.158 17.332 1.00 15.56 86 VAL A N 1
ATOM 541 C CA . VAL A 1 86 ? 9.797 4.803 16.253 1.00 13.64 86 VAL A CA 1
ATOM 542 C C . VAL A 1 86 ? 10.055 6.219 15.670 1.00 13.09 86 VAL A C 1
ATOM 543 O O . VAL A 1 86 ? 9.189 6.933 15.279 1.00 13.35 86 VAL A O 1
ATOM 547 N N . PRO A 1 87 ? 11.332 6.579 15.570 1.00 11.33 87 PRO A N 1
ATOM 548 C CA . PRO A 1 87 ? 11.633 7.910 15.079 1.00 11.41 87 PRO A CA 1
ATOM 549 C C . PRO A 1 87 ? 10.916 8.371 13.851 1.00 10.35 87 PRO A C 1
ATOM 550 O O . PRO A 1 87 ? 10.268 9.400 13.771 1.00 11.55 87 PRO A O 1
ATOM 554 N N . ALA A 1 88 ? 10.978 7.562 12.771 1.00 10.82 88 ALA A N 1
ATOM 555 C CA . ALA A 1 88 ? 10.313 7.961 11.586 1.00 10.82 88 ALA A CA 1
ATOM 556 C C . ALA A 1 88 ? 8.777 8.199 11.735 1.00 12.15 88 ALA A C 1
ATOM 557 O O . ALA A 1 88 ? 8.266 9.138 11.154 1.00 12.34 88 ALA A O 1
ATOM 559 N N . GLU A 1 89 ? 8.131 7.359 12.528 1.00 12.45 89 GLU A N 1
ATOM 560 C CA . GLU A 1 89 ? 6.698 7.546 12.757 1.00 15.49 89 GLU A CA 1
ATOM 561 C C . GLU A 1 89 ? 6.428 8.899 13.479 1.00 13.38 89 GLU A C 1
ATOM 562 O O . GLU A 1 89 ? 5.503 9.670 13.130 1.00 14.68 89 GLU A O 1
ATOM 568 N N . ALA A 1 90 ? 7.314 9.203 14.444 1.00 12.67 90 ALA A N 1
ATOM 569 C CA . ALA A 1 90 ? 7.192 10.445 15.214 1.00 12.89 90 ALA A CA 1
ATOM 570 C C . ALA A 1 90 ? 7.448 11.627 14.306 1.00 13.74 90 ALA A C 1
ATOM 571 O O . ALA A 1 90 ? 6.778 12.649 14.371 1.00 14.13 90 ALA A O 1
ATOM 573 N N . ILE A 1 91 ? 8.516 11.563 13.535 1.00 12.29 91 ILE A N 1
ATOM 574 C CA . ILE A 1 91 ? 8.803 12.627 12.566 1.00 12.49 91 ILE A CA 1
ATOM 575 C C . ILE A 1 91 ? 7.628 12.880 11.620 1.00 11.75 91 ILE A C 1
ATOM 576 O O . ILE A 1 91 ? 7.282 14.029 11.350 1.00 12.37 91 ILE A O 1
ATOM 581 N N . LEU A 1 92 ? 7.079 11.795 11.031 1.00 12.04 92 LEU A N 1
ATOM 582 C CA . LEU A 1 92 ? 5.996 11.942 10.072 1.00 10.86 92 LEU A CA 1
ATOM 583 C C . LEU A 1 92 ? 4.745 12.542 10.780 1.00 11.58 92 LEU A C 1
ATOM 584 O O . LEU A 1 92 ? 4.095 13.435 10.124 1.00 13.17 92 LEU A O 1
ATOM 589 N N . GLN A 1 93 ? 4.495 12.097 11.993 1.00 11.79 93 GLN A N 1
ATOM 590 C CA . GLN A 1 93 ? 3.329 12.673 12.679 1.00 15.08 93 GLN A CA 1
ATOM 591 C C . GLN A 1 93 ? 3.505 14.135 12.883 1.00 14.98 93 GLN A C 1
ATOM 592 O O . GLN A 1 93 ? 2.600 14.928 12.639 1.00 15.64 93 GLN A O 1
ATOM 598 N N . ALA A 1 94 ? 4.658 14.525 13.371 1.00 13.58 94 ALA A N 1
ATOM 599 C CA . ALA A 1 94 ? 4.930 15.982 13.548 1.00 12.77 94 ALA A CA 1
ATOM 600 C C . ALA A 1 94 ? 4.930 16.763 12.273 1.00 12.32 94 ALA A C 1
ATOM 601 O O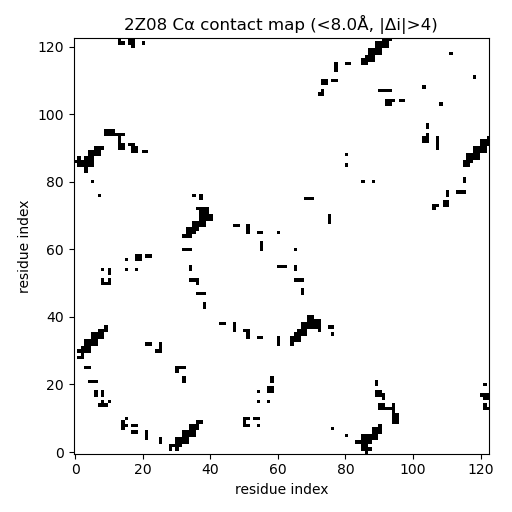 . ALA A 1 94 ? 4.557 17.947 12.206 1.00 12.48 94 ALA A O 1
ATOM 603 N N . ALA A 1 95 ? 5.433 16.170 11.194 1.00 11.80 95 ALA A N 1
ATOM 604 C CA . ALA A 1 95 ? 5.472 16.896 9.925 1.00 13.15 95 ALA A CA 1
ATOM 605 C C . ALA A 1 95 ? 4.000 17.135 9.472 1.00 15.07 95 ALA A C 1
ATOM 606 O O . ALA A 1 95 ? 3.742 18.191 8.935 1.00 16.60 95 ALA A O 1
ATOM 608 N N . ARG A 1 96 ? 3.114 16.165 9.670 1.00 16.28 96 ARG A N 1
ATOM 609 C CA . ARG A 1 96 ? 1.721 16.348 9.231 1.00 18.24 96 ARG A CA 1
ATOM 610 C C . ARG A 1 96 ? 1.052 17.377 10.123 1.00 19.74 96 ARG A C 1
ATOM 611 O O . ARG A 1 96 ? 0.361 18.310 9.610 1.00 20.65 96 ARG A O 1
ATOM 619 N N . ALA A 1 97 ? 1.244 17.243 11.407 1.00 18.84 97 ALA A N 1
ATOM 620 C CA . ALA A 1 97 ? 0.658 18.206 12.383 1.00 20.69 97 ALA A CA 1
ATOM 621 C C . ALA A 1 97 ? 1.084 19.658 12.193 1.00 21.19 97 ALA A C 1
ATOM 622 O O . ALA A 1 97 ? 0.243 20.612 12.282 1.00 22.66 97 ALA A O 1
ATOM 624 N N . GLU A 1 98 ? 2.367 19.859 11.865 1.00 19.61 98 GLU A N 1
ATOM 625 C CA . GLU A 1 98 ? 2.929 21.202 11.680 1.00 19.16 98 GLU A CA 1
ATOM 626 C C . GLU A 1 98 ? 2.850 21.661 10.222 1.00 16.87 98 GLU A C 1
ATOM 627 O O . GLU A 1 98 ? 3.302 22.768 9.928 1.00 16.66 98 GLU A O 1
ATOM 633 N N . LYS A 1 99 ? 2.289 20.812 9.337 1.00 17.52 99 LYS A N 1
ATOM 634 C CA . LYS A 1 99 ? 2.194 21.103 7.911 1.00 18.68 99 LYS A CA 1
ATOM 635 C C . LYS A 1 99 ? 3.545 21.461 7.372 1.00 17.35 99 LYS A C 1
ATOM 636 O O . LYS A 1 99 ? 3.738 22.401 6.626 1.00 19.01 99 LYS A O 1
ATOM 642 N N . ALA A 1 100 ? 4.539 20.620 7.687 1.00 17.18 100 ALA A N 1
ATOM 643 C CA . ALA A 1 100 ? 5.857 20.890 7.115 1.00 16.46 100 ALA A CA 1
ATOM 644 C C . ALA A 1 100 ? 5.848 20.794 5.593 1.00 16.61 100 ALA A C 1
ATOM 645 O O . ALA A 1 100 ? 5.218 19.895 5.010 1.00 17.04 100 ALA A O 1
ATOM 647 N N . ASP A 1 101 ? 6.668 21.656 4.992 1.00 15.86 101 ASP A N 1
ATOM 648 C CA . ASP A 1 101 ? 6.842 21.714 3.531 1.00 16.00 101 ASP A CA 1
ATOM 649 C C . ASP A 1 101 ? 8.128 21.108 3.107 1.00 13.94 101 ASP A C 1
ATOM 650 O O . ASP A 1 101 ? 8.282 20.851 1.938 1.00 13.75 101 ASP A O 1
ATOM 655 N N . LEU A 1 102 ? 9.000 20.849 4.090 1.00 13.25 102 LEU A N 1
ATOM 656 C CA . LEU A 1 102 ? 10.296 20.212 3.809 1.00 12.89 102 LEU A CA 1
ATOM 657 C C . LEU A 1 102 ? 10.682 19.522 5.121 1.00 11.52 102 LEU A C 1
ATOM 658 O O . LEU A 1 102 ? 10.470 20.093 6.207 1.00 12.52 102 LEU A O 1
ATOM 663 N N . ILE A 1 103 ? 11.221 18.323 5.034 1.00 10.43 103 ILE A N 1
ATOM 664 C CA . ILE A 1 103 ? 11.834 17.611 6.129 1.00 9.88 103 ILE A CA 1
ATOM 665 C C . ILE A 1 103 ? 13.336 17.577 5.847 1.00 11.03 103 ILE A C 1
ATOM 666 O O . ILE A 1 103 ? 13.661 17.243 4.694 1.00 11.29 103 ILE A O 1
ATOM 671 N N . VAL A 1 104 ? 14.192 17.948 6.821 1.00 10.21 104 VAL A N 1
ATOM 672 C CA . VAL A 1 104 ? 15.629 17.869 6.603 1.00 9.28 104 VAL A CA 1
ATOM 673 C C . VAL A 1 104 ? 16.158 16.818 7.576 1.00 9.23 104 VAL A C 1
ATOM 674 O O . VAL A 1 104 ? 15.770 16.850 8.757 1.00 9.60 104 VAL A O 1
ATOM 678 N N . MET A 1 105 ? 16.966 15.826 7.129 1.00 9.09 105 MET A N 1
ATOM 679 C CA . MET A 1 105 ? 17.470 14.887 8.112 1.00 9.30 105 MET A CA 1
ATOM 680 C C . MET A 1 105 ? 18.800 14.286 7.544 1.00 9.39 105 MET A C 1
ATOM 681 O O . MET A 1 105 ? 19.051 14.505 6.364 1.00 10.02 105 MET A O 1
ATOM 686 N N . GLY A 1 106 ? 19.597 13.615 8.351 1.00 9.91 106 GLY A N 1
ATOM 687 C CA . GLY A 1 106 ? 20.801 13.039 7.800 1.00 11.00 106 GLY A CA 1
ATOM 688 C C . GLY A 1 106 ? 20.522 11.804 6.997 1.00 10.44 106 GLY A C 1
ATOM 689 O O . GLY A 1 106 ? 19.470 11.164 7.119 1.00 10.71 106 GLY A O 1
ATOM 690 N N . THR A 1 107 ? 21.517 11.456 6.152 1.00 9.40 107 THR A N 1
ATOM 691 C CA . THR A 1 107 ? 21.358 10.166 5.471 1.00 10.56 107 THR A CA 1
ATOM 692 C C . THR A 1 107 ? 21.511 8.987 6.455 1.00 12.19 107 THR A C 1
ATOM 693 O O . THR A 1 107 ? 20.919 7.938 6.229 1.00 13.65 107 THR A O 1
ATOM 697 N N . ARG A 1 108 ? 22.432 9.154 7.442 1.00 13.38 108 ARG A N 1
ATOM 698 C CA . ARG A 1 108 ? 22.628 8.116 8.446 1.00 13.48 108 ARG A CA 1
ATOM 699 C C . ARG A 1 108 ? 22.652 8.800 9.844 1.00 11.64 108 ARG A C 1
ATOM 700 O O . ARG A 1 108 ? 22.509 10.049 9.936 1.00 13.22 108 ARG A O 1
ATOM 708 N N . GLY A 1 109 ? 22.869 7.973 10.860 1.00 12.76 109 GLY A N 1
ATOM 709 C CA . GLY A 1 109 ? 22.803 8.463 12.240 1.00 12.05 109 GLY A CA 1
ATOM 710 C C . GLY A 1 109 ? 23.686 7.685 13.184 1.00 14.05 109 G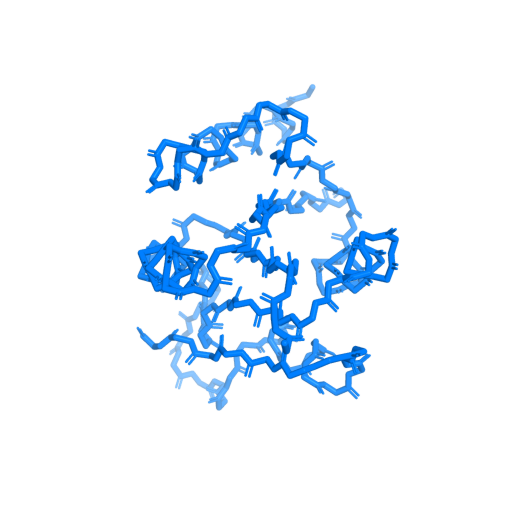LY A C 1
ATOM 711 O O . GLY A 1 109 ? 24.768 7.175 12.827 1.00 15.17 109 GLY A O 1
ATOM 712 N N . LEU A 1 110 ? 23.237 7.655 14.409 1.00 13.71 110 LEU A N 1
ATOM 713 C CA . LEU A 1 110 ? 24.026 7.008 15.427 1.00 14.72 110 LEU A CA 1
ATOM 714 C C . LEU A 1 110 ? 24.201 5.588 15.167 1.00 15.79 110 LEU A C 1
ATOM 715 O O . LEU A 1 110 ? 25.183 4.977 15.664 1.00 17.24 110 LEU A O 1
ATOM 720 N N . GLY A 1 111 ? 23.306 4.958 14.437 1.00 15.54 111 GLY A N 1
ATOM 721 C CA . GLY A 1 111 ? 23.400 3.518 14.217 1.00 17.03 111 GLY A CA 1
ATOM 722 C C . GLY A 1 111 ? 24.217 3.109 12.992 1.00 16.78 111 GLY A C 1
ATOM 723 O O . GLY A 1 111 ? 24.112 1.930 12.574 1.00 19.78 111 GLY A O 1
ATOM 724 N N . ALA A 1 112 ? 24.957 4.028 12.426 1.00 18.21 112 ALA A N 1
ATOM 725 C CA . ALA A 1 112 ? 25.603 3.712 11.131 1.00 18.22 112 ALA A CA 1
ATOM 726 C C . ALA A 1 112 ? 26.737 2.792 11.209 1.00 21.49 112 ALA A C 1
ATOM 727 O O . ALA A 1 112 ? 27.680 3.030 11.905 1.00 22.59 112 ALA A O 1
ATOM 729 N N . LEU A 1 113 ? 26.717 1.849 10.305 1.00 23.94 113 LEU A N 1
ATOM 730 C CA . LEU A 1 113 ? 27.783 0.833 10.187 1.00 24.25 113 LEU A CA 1
ATOM 731 C C . LEU A 1 113 ? 28.363 0.964 8.756 1.00 25.42 113 LEU A C 1
ATOM 732 O O . LEU A 1 113 ? 29.362 0.341 8.447 1.00 26.06 113 LEU A O 1
ATOM 737 N N . GLY A 1 114 ? 27.774 1.796 7.899 1.00 25.89 114 GLY A N 1
ATOM 738 C CA . GLY A 1 114 ? 28.175 1.938 6.474 1.00 26.75 114 GLY A CA 1
ATOM 739 C C . GLY A 1 114 ? 27.607 0.855 5.583 1.00 27.18 114 GLY A C 1
ATOM 740 O O . GLY A 1 114 ? 27.908 0.703 4.384 1.00 29.67 114 GLY A O 1
ATOM 741 N N . SER A 1 115 ? 26.661 0.133 6.142 1.00 26.29 115 SER A N 1
ATOM 742 C CA . SER A 1 115 ? 26.202 -1.044 5.479 1.00 22.86 115 SER A CA 1
ATOM 743 C C . SER A 1 115 ? 24.877 -0.802 4.757 1.00 21.75 115 SER A C 1
ATOM 744 O O . SER A 1 115 ? 24.581 -1.394 3.764 1.00 24.73 115 SER A O 1
ATOM 747 N N . LEU A 1 116 ? 24.068 0.082 5.247 1.00 19.27 116 LEU A N 1
ATOM 748 C CA . LEU A 1 116 ? 22.801 0.437 4.606 1.00 18.05 116 LEU A CA 1
ATOM 749 C C . LEU A 1 116 ? 22.983 1.490 3.567 1.00 20.51 116 LEU A C 1
ATOM 750 O O . LEU A 1 116 ? 23.912 2.249 3.707 1.00 19.54 116 LEU A O 1
ATOM 755 N N . PHE A 1 117 ? 22.104 1.556 2.539 1.00 18.37 117 PHE A N 1
ATOM 756 C CA . PHE A 1 117 ? 22.276 2.583 1.547 1.00 20.21 117 PHE A CA 1
ATOM 757 C C . PHE A 1 117 ? 21.885 4.035 2.046 1.00 19.91 117 PHE A C 1
ATOM 758 O O . PHE A 1 117 ? 22.374 5.060 1.463 1.00 21.04 117 PHE A O 1
ATOM 766 N N . LEU A 1 118 ? 21.132 4.065 3.182 1.00 15.14 118 LEU A N 1
ATOM 767 C CA . LEU A 1 118 ? 20.419 5.164 3.837 1.00 12.32 118 LEU A CA 1
ATOM 768 C C . LEU A 1 118 ? 19.927 4.561 5.115 1.00 11.34 118 LEU A C 1
ATOM 769 O O . LEU A 1 118 ? 19.531 3.388 5.159 1.00 11.38 118 LEU A O 1
ATOM 774 N N . GLY A 1 119 ? 19.926 5.304 6.245 1.00 13.31 119 GLY A N 1
ATOM 775 C CA . GLY A 1 119 ? 19.502 4.803 7.519 1.00 12.92 119 GLY A CA 1
ATOM 776 C C . GLY A 1 119 ? 18.025 4.303 7.532 1.00 12.11 119 GLY A C 1
ATOM 777 O O . GLY A 1 119 ? 17.318 4.903 6.663 1.00 15.05 119 GLY A O 1
ATOM 778 N N . SER A 1 120 ? 17.639 3.471 8.462 1.00 11.76 120 SER A N 1
ATOM 779 C CA . SER A 1 120 ? 16.283 2.882 8.404 1.00 11.42 120 SER A CA 1
ATOM 780 C C . SER A 1 120 ? 15.257 3.988 8.710 1.00 10.69 120 SER A C 1
ATOM 781 O O . SER A 1 120 ? 14.091 3.899 8.223 1.00 13.28 120 SER A O 1
ATOM 784 N N . GLN A 1 121 ? 15.576 4.963 9.557 1.00 10.56 121 GLN A N 1
ATOM 785 C CA . GLN A 1 121 ? 14.585 6.025 9.804 1.00 11.00 121 GLN A CA 1
ATOM 786 C C . GLN A 1 121 ? 14.449 6.956 8.596 1.00 10.83 121 GLN A C 1
ATOM 787 O O . GLN A 1 121 ? 13.365 7.340 8.238 1.00 10.36 121 GLN A O 1
ATOM 793 N N . SER A 1 122 ? 15.575 7.329 7.921 1.00 9.29 122 SER A N 1
ATOM 794 C CA . SER A 1 122 ? 15.438 8.081 6.697 1.00 9.09 122 SER A CA 1
ATOM 795 C C . SER A 1 122 ? 14.709 7.289 5.5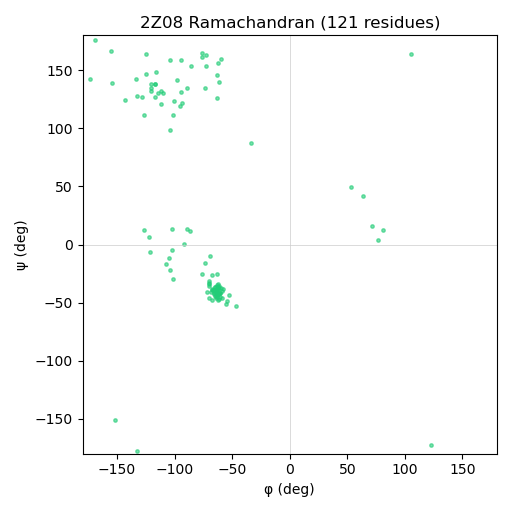73 1.00 8.69 122 SER A C 1
ATOM 796 O O . SER A 1 122 ? 13.907 7.923 4.870 1.00 10.68 122 SER A O 1
ATOM 799 N N . GLN A 1 123 ? 14.933 5.963 5.476 1.00 8.93 123 GLN A N 1
ATOM 800 C CA . GLN A 1 123 ? 14.176 5.212 4.468 1.00 8.38 123 GLN A CA 1
ATOM 801 C C . GLN A 1 123 ? 12.696 5.317 4.788 1.00 9.00 123 GLN A C 1
ATOM 802 O O . GLN A 1 123 ? 11.946 5.510 3.866 1.00 10.46 123 GLN A O 1
ATOM 808 N N . ARG A 1 124 ? 12.311 5.116 6.041 1.00 10.22 124 ARG A N 1
ATOM 809 C CA . ARG A 1 124 ? 10.885 5.220 6.372 1.00 10.60 124 ARG A CA 1
ATOM 810 C C . ARG A 1 124 ? 10.318 6.552 6.089 1.00 11.66 124 ARG A C 1
ATOM 811 O O . ARG A 1 124 ? 9.166 6.683 5.548 1.00 14.55 124 ARG A O 1
ATOM 819 N N . VAL A 1 125 ? 11.050 7.609 6.407 1.00 9.32 125 VAL A N 1
ATOM 820 C CA . VAL A 1 125 ? 10.450 8.909 6.124 1.00 9.89 125 VAL A CA 1
ATOM 821 C C . VAL A 1 125 ? 10.320 9.211 4.648 1.00 11.14 125 VAL A C 1
ATOM 822 O O . VAL A 1 125 ? 9.300 9.709 4.225 1.00 13.55 125 VAL A O 1
ATOM 826 N N . VAL A 1 126 ? 11.332 8.865 3.878 1.00 11.06 126 VAL A N 1
ATOM 827 C CA . VAL A 1 126 ? 11.282 9.102 2.431 1.00 14.91 126 VAL A CA 1
ATOM 828 C C . VAL A 1 126 ? 10.137 8.283 1.862 1.00 17.02 126 VAL A C 1
ATOM 829 O O . VAL A 1 126 ? 9.500 8.784 0.936 1.00 19.45 126 VAL A O 1
ATOM 833 N N . ALA A 1 127 ? 9.903 7.061 2.351 1.00 16.70 127 ALA A N 1
ATOM 834 C CA . ALA A 1 127 ? 8.809 6.229 1.769 1.00 18.52 127 ALA A CA 1
ATOM 835 C C . ALA A 1 127 ? 7.458 6.820 2.078 1.00 19.27 127 ALA A C 1
ATOM 836 O O . ALA A 1 127 ? 6.536 6.658 1.210 1.00 21.64 127 ALA A O 1
ATOM 838 N N . GLU A 1 128 ? 7.298 7.589 3.157 1.00 17.14 128 GLU A N 1
ATOM 839 C CA . GLU A 1 128 ? 5.881 8.017 3.467 1.00 18.71 128 GLU A CA 1
ATOM 840 C C . GLU A 1 128 ? 5.781 9.499 3.611 1.00 16.94 128 GLU A C 1
ATOM 841 O O . GLU A 1 128 ? 4.789 9.999 4.203 1.00 19.24 128 GLU A O 1
ATOM 847 N N . ALA A 1 129 ? 6.818 10.214 3.206 1.00 17.36 129 ALA A N 1
ATOM 848 C CA . ALA A 1 129 ? 6.786 11.664 3.465 1.00 15.98 129 ALA A CA 1
ATOM 849 C C . ALA A 1 129 ? 5.654 12.496 2.830 1.00 16.42 129 ALA A C 1
ATOM 850 O O . ALA A 1 129 ? 5.267 12.204 1.738 1.00 19.27 129 ALA A O 1
ATOM 852 N N . PRO A 1 130 ? 5.092 13.463 3.576 1.00 15.89 130 PRO A N 1
ATOM 853 C CA . PRO A 1 130 ? 4.043 14.289 3.020 1.00 16.01 130 PRO A CA 1
ATOM 854 C C . PRO A 1 130 ? 4.655 15.478 2.282 1.00 15.91 130 PRO A C 1
ATOM 855 O O . PRO A 1 130 ? 3.877 16.410 1.915 1.00 17.69 130 PRO A O 1
ATOM 859 N N . CYS A 1 131 ? 5.990 15.482 2.025 1.00 14.83 131 CYS A N 1
ATOM 860 C CA . CYS A 1 131 ? 6.581 16.665 1.381 1.00 13.64 131 CYS A CA 1
ATOM 861 C C . CYS A 1 131 ? 8.028 16.252 0.977 1.00 11.84 131 CYS A C 1
ATOM 862 O O . CYS A 1 131 ? 8.435 15.151 1.341 1.00 11.51 131 CYS A O 1
ATOM 865 N N . PRO A 1 132 ? 8.761 17.110 0.307 1.00 11.18 132 PRO A N 1
ATOM 866 C CA . PRO A 1 132 ? 10.119 16.761 -0.043 1.00 11.61 132 PRO A CA 1
ATOM 867 C C . PRO A 1 132 ? 10.985 16.527 1.193 1.00 11.24 132 PRO A C 1
ATOM 868 O O . PRO A 1 132 ? 10.731 17.036 2.315 1.00 10.06 132 PRO A O 1
ATOM 872 N N . VAL A 1 133 ? 12.058 15.723 0.965 1.00 9.38 133 VAL A N 1
ATOM 873 C CA . VAL A 1 133 ? 12.952 15.388 2.073 1.00 9.35 133 VAL A CA 1
ATOM 874 C C . VAL A 1 133 ? 14.375 15.735 1.566 1.00 9.58 133 VAL A C 1
ATOM 875 O O . VAL A 1 133 ? 14.772 15.295 0.499 1.00 9.76 133 VAL A O 1
ATOM 879 N N . LEU A 1 134 ? 15.079 16.537 2.349 1.00 9.30 134 LEU A N 1
ATOM 880 C CA . LEU A 1 134 ? 16.470 16.955 2.061 1.00 10.27 134 LEU A CA 1
ATOM 881 C C . LEU A 1 134 ? 17.362 16.102 2.942 1.00 9.94 134 LEU A C 1
ATOM 882 O O . LEU A 1 134 ? 17.371 16.234 4.177 1.00 10.69 134 LEU A O 1
ATOM 887 N N . LEU A 1 135 ? 18.118 15.203 2.315 1.00 9.01 135 LEU A N 1
ATOM 888 C CA . LEU A 1 135 ? 19.037 14.220 2.952 1.00 9.18 135 LEU A CA 1
ATOM 889 C C . LEU A 1 135 ? 20.415 14.817 3.002 1.00 9.06 135 LEU A C 1
ATOM 890 O O . LEU A 1 135 ? 20.948 15.192 1.950 1.00 10.49 135 LEU A O 1
ATOM 895 N N . VAL A 1 136 ? 20.971 14.932 4.200 1.00 9.78 136 VAL A N 1
ATOM 896 C CA . VAL A 1 136 ? 22.322 15.563 4.396 1.00 11.81 136 VAL A CA 1
ATOM 897 C C . VAL A 1 136 ? 23.302 14.519 4.815 1.00 12.85 136 VAL A C 1
ATOM 898 O O . VAL A 1 136 ? 23.105 13.852 5.760 1.00 12.99 136 VAL A O 1
ATOM 902 N N . ARG A 1 137 ? 24.384 14.330 4.023 1.00 17.75 137 ARG A N 1
ATOM 903 C CA . ARG A 1 137 ? 25.417 13.356 4.336 1.00 21.01 137 ARG A CA 1
ATOM 904 C C . ARG A 1 137 ? 26.482 13.920 5.260 1.00 22.04 137 ARG A C 1
ATOM 905 O O . ARG A 1 137 ? 26.489 15.104 5.567 1.00 21.13 137 ARG A O 1
#

Nearest PDB structures (foldseek):
  2z08-assembly1_A  TM=1.008E+00  e=1.784E-25  Thermus thermophilus
  2z09-assembly1_A  TM=1.006E+00  e=5.116E-23  Thermus thermophilus
  2z3v-assembly1_A  TM=9.517E-01  e=1.715E-21  Thermus thermophilus HB8
  5ahw-assembly2_D  TM=8.081E-01  e=3.039E-08  Mycolicibacterium smegmatis MC2 155
  7ji4-assembly1_A  TM=7.264E-01  e=2.999E-05  Staphylococcus aureus subsp. aureus MRSA252

InterPro domains:
  IPR006015 Universal stress protein A family [PR01438] (2-20)
  IPR006015 Universal stress protein A family [PR01438] (97-109)
  IPR006015 Universal stress protein A family [PR01438] (115-137)
  IPR006016 UspA [PF00582] (1-137)
  IPR014729 Rossmann-like alpha/beta/alpha sandwich fold [G3DSA:3.40.50.620] (1-137)

B-factor: mean 18.96, std 7.67, range [8.31, 44.52]

Sequence (123 aa):
MFKTILLAYDGSEHARRAAEVAKAEAEAHGARLIVVHAYEPRRRLERAEGVLEEARALTGVPKEDALLLEGVPAEAILQAARAEKADLIVMGTRGLGALGSLFLGSQSQRVVAEAPCPVLLVR

Foldseek 3Di:
DFQEEEQEFALFPLSLQLLLVQLVVCVVVVHAYAYEYEFEPVVSVVVRVVRLVVSCVSRVHDPVRGYYHYHDSLVRRQVVCVVVVGAEYEYEQDGPPDPVPDPGYPSVVSCVVDPPHYYHYGD

Solvent-accessible surface area: 6917 Å² total; per-residue (Å²): 191,32,153,15,0,0,0,12,5,47,22,6,103,38,3,97,82,0,0,113,52,0,102,61,37,12,150,82,83,72,18,104,11,0,0,0,19,9,48,37,138,75,188,111,73,92,183,2,95,38,35,17,124,46,0,94,78,60,8,59,10,85,155,155,17,17,49,54,36,92,13,70,48,0,102,9,7,3,120,8,1,128,80,38,153,9,39,5,0,0,11,8,30,54,22,134,67,44,161,54,88,97,176,14,14,54,52,5,59,114,0,70,74,114,30,67,22,81,38,54,63,16,195

CATH classification: 3.40.50.620